Protein AF-A0A2X2T4A4-F1 (afdb_monomer_lite)

Sequence (135 aa):
MLRKLHSQLLAHFDVTLSVGGLFDGNDALRRSWLSAVALHEMATRQKIEQSTLYYQDLLLPVLINGLAGSWQADEMGRAWQTLCEADPKGVLRRTLRCYFEQNCDLSQTTKLLHIHVNTLRYRLGKNRVDNSIKY

Organism: NCBI:txid158822

pLDDT: mean 84.6, std 15.34, range [33.84, 96.25]

InterPro domains:
  IPR025736 PucR C-terminal helix-turn-helix domain [PF13556] (92-126)
  IPR042070 PucR C-terminal helix-turn-helix domain superfamily [G3DSA:1.10.10.2840] (25-128)
  IPR051448 CdaR-like transcriptional regulators [PTHR33744] (3-126)

Radius of gyration: 20.18 Å; chains: 1; bounding box: 42×48×48 Å

Structure (mmCIF, N/CA/C/O backbone):
data_AF-A0A2X2T4A4-F1
#
_entry.id   AF-A0A2X2T4A4-F1
#
loop_
_atom_site.group_PDB
_atom_site.id
_atom_site.type_symbol
_atom_site.label_atom_id
_atom_site.label_alt_id
_atom_site.label_comp_id
_atom_site.label_asym_id
_atom_site.label_entity_id
_atom_site.label_seq_id
_atom_site.pdbx_PDB_ins_code
_atom_site.Cartn_x
_atom_site.Cartn_y
_atom_site.Cartn_z
_atom_site.occupancy
_atom_site.B_iso_or_equiv
_atom_site.auth_seq_id
_atom_site.auth_comp_id
_atom_site.auth_asym_id
_atom_site.auth_atom_id
_atom_site.pdbx_PDB_model_num
ATOM 1 N N . MET A 1 1 ? 17.798 20.482 -19.032 1.00 49.22 1 MET A N 1
ATOM 2 C CA . MET A 1 1 ? 16.864 20.449 -20.182 1.00 49.22 1 MET A CA 1
ATOM 3 C C . MET A 1 1 ? 15.527 19.802 -19.826 1.00 49.22 1 MET A C 1
ATOM 5 O O . MET A 1 1 ? 14.523 20.491 -19.930 1.00 49.22 1 MET A O 1
ATOM 9 N N . LEU A 1 2 ? 15.507 18.563 -19.310 1.00 54.44 2 LEU A N 1
ATOM 10 C CA . LEU A 1 2 ? 14.276 17.836 -18.935 1.00 54.44 2 LEU A CA 1
ATOM 11 C C . LEU A 1 2 ? 13.309 18.614 -18.024 1.00 54.44 2 LEU A C 1
ATOM 13 O O . LEU A 1 2 ? 12.123 18.670 -18.317 1.00 54.44 2 LEU A O 1
ATOM 17 N N . ARG A 1 3 ? 13.810 19.304 -16.988 1.00 53.78 3 ARG A N 1
ATOM 18 C CA . ARG A 1 3 ? 12.971 20.115 -16.081 1.00 53.78 3 ARG A CA 1
ATOM 19 C C . ARG A 1 3 ? 12.237 21.287 -16.755 1.00 53.78 3 ARG A C 1
ATOM 21 O O . ARG A 1 3 ? 11.133 21.611 -16.346 1.00 53.78 3 ARG A O 1
ATOM 28 N N . LYS A 1 4 ? 12.836 21.917 -17.775 1.00 59.00 4 LYS A N 1
ATOM 29 C CA . LYS A 1 4 ? 12.231 23.065 -18.485 1.00 59.00 4 LYS A CA 1
ATOM 30 C C . LYS A 1 4 ? 11.145 22.618 -19.467 1.00 59.00 4 LYS A C 1
ATOM 32 O O . LYS A 1 4 ? 10.100 23.251 -19.549 1.00 59.00 4 LYS A O 1
ATOM 37 N N . LEU A 1 5 ? 11.392 21.513 -20.174 1.00 60.09 5 LEU A N 1
ATOM 38 C CA . LEU A 1 5 ? 10.407 20.896 -21.065 1.00 60.09 5 LEU A CA 1
ATOM 39 C C . LEU A 1 5 ? 9.196 20.383 -20.267 1.00 60.09 5 LEU A C 1
ATOM 41 O O . LEU A 1 5 ? 8.053 20.598 -20.652 1.00 60.09 5 LEU A O 1
ATOM 45 N N . HIS A 1 6 ? 9.463 19.784 -19.105 1.00 61.62 6 HIS A N 1
ATOM 46 C CA . HIS A 1 6 ? 8.456 19.297 -18.165 1.00 61.62 6 HIS A CA 1
ATOM 47 C C . HIS A 1 6 ? 7.523 20.405 -17.656 1.00 61.62 6 HIS A C 1
ATOM 49 O O . HIS A 1 6 ? 6.307 20.257 -17.747 1.00 61.62 6 HIS A O 1
ATOM 55 N N . SER A 1 7 ? 8.064 21.551 -17.225 1.00 60.78 7 SER A N 1
ATOM 56 C CA . SER A 1 7 ? 7.241 22.680 -16.764 1.00 60.78 7 SER A CA 1
ATOM 57 C C . SER A 1 7 ? 6.376 23.304 -17.865 1.00 60.78 7 SER A C 1
ATOM 59 O O . SER A 1 7 ? 5.311 23.834 -17.577 1.00 60.78 7 SER A O 1
ATOM 61 N N . GLN A 1 8 ? 6.826 23.262 -19.124 1.00 62.88 8 GLN A N 1
ATOM 62 C CA . GLN A 1 8 ? 6.078 23.833 -20.250 1.00 62.88 8 GLN A CA 1
ATOM 63 C C . GLN A 1 8 ? 4.937 22.922 -20.724 1.00 62.88 8 GLN A C 1
ATOM 65 O O . GLN A 1 8 ? 3.878 23.428 -21.095 1.00 62.88 8 GLN A O 1
ATOM 70 N N . LEU A 1 9 ? 5.135 21.599 -20.674 1.00 61.12 9 LEU A N 1
ATOM 71 C CA . LEU A 1 9 ? 4.119 20.607 -21.040 1.00 61.12 9 LEU A CA 1
ATOM 72 C C . LEU A 1 9 ? 2.951 20.583 -20.048 1.00 61.12 9 LEU A C 1
ATOM 74 O O . LEU A 1 9 ? 1.803 20.651 -20.477 1.00 61.12 9 LEU A O 1
ATOM 78 N N . LEU A 1 10 ? 3.234 20.586 -18.741 1.00 63.59 10 LEU A N 1
ATOM 79 C CA . LEU A 1 10 ? 2.195 20.586 -17.699 1.00 63.59 10 LEU A CA 1
ATOM 80 C C . LEU A 1 10 ? 1.340 21.860 -17.672 1.00 63.59 10 LEU A C 1
ATOM 82 O O . LEU A 1 10 ? 0.238 21.849 -17.138 1.00 63.59 10 LEU A O 1
ATOM 86 N N . ALA A 1 11 ? 1.839 22.963 -18.236 1.00 62.91 11 ALA A N 1
ATOM 87 C CA . ALA A 1 11 ? 1.104 24.225 -18.291 1.00 62.91 11 ALA A CA 1
ATOM 88 C C . ALA A 1 11 ? 0.006 24.250 -19.373 1.00 62.91 11 ALA A C 1
ATOM 90 O O . ALA A 1 11 ? -0.864 25.114 -19.321 1.00 62.91 11 ALA A O 1
ATOM 91 N N . HIS A 1 12 ? 0.053 23.338 -20.351 1.00 65.56 12 HIS A N 1
ATOM 92 C CA . HIS A 1 12 ? -0.854 23.348 -21.509 1.00 65.56 12 HIS A CA 1
ATOM 93 C C . HIS A 1 12 ? -1.577 22.018 -21.737 1.00 65.56 12 HIS A C 1
ATOM 95 O O . HIS A 1 12 ? -2.581 21.991 -22.444 1.00 65.56 12 HIS A O 1
ATOM 101 N N . PHE A 1 13 ? -1.082 20.927 -21.155 1.00 67.00 13 PHE A N 1
ATOM 102 C CA . PHE A 1 13 ? -1.610 19.587 -21.356 1.00 67.00 13 PHE A CA 1
ATOM 103 C C . PHE A 1 13 ? -1.694 18.845 -20.025 1.00 67.00 13 PHE A C 1
ATOM 105 O O . PHE A 1 13 ? -0.786 18.934 -19.197 1.00 67.00 13 PHE A O 1
ATOM 112 N N . ASP A 1 14 ? -2.762 18.068 -19.857 1.00 72.12 14 ASP A N 1
ATOM 113 C CA . ASP A 1 14 ? -2.878 17.116 -18.757 1.00 72.12 14 ASP A CA 1
ATOM 114 C C . ASP A 1 14 ? -2.040 15.874 -19.092 1.00 72.12 14 ASP A C 1
ATOM 116 O O . ASP A 1 14 ? -2.472 14.978 -19.821 1.00 72.12 14 ASP A O 1
ATOM 120 N N . VAL A 1 15 ? -0.772 15.893 -18.676 1.00 73.38 15 VAL A N 1
ATOM 121 C CA . VAL A 1 15 ? 0.205 14.840 -18.978 1.00 73.38 15 VAL A CA 1
ATOM 122 C C . VAL A 1 15 ? 0.692 14.209 -17.685 1.00 73.38 15 VAL A C 1
ATOM 124 O O . VAL A 1 15 ? 1.282 14.875 -16.835 1.00 73.38 15 VAL A O 1
ATOM 127 N N . THR A 1 16 ? 0.541 12.892 -17.590 1.00 81.19 16 THR A N 1
ATOM 128 C CA . THR A 1 16 ? 1.173 12.080 -16.550 1.00 81.19 16 THR A CA 1
ATOM 129 C C . THR A 1 16 ? 2.499 11.527 -17.058 1.00 81.19 16 THR A C 1
ATOM 131 O O . THR A 1 16 ? 2.547 10.785 -18.038 1.00 81.19 16 THR A O 1
ATOM 134 N N . LEU A 1 17 ? 3.590 11.857 -16.370 1.00 88.00 17 LEU A N 1
ATOM 135 C CA . LEU A 1 17 ? 4.918 11.320 -16.647 1.00 88.00 17 LEU A CA 1
ATOM 136 C C . LEU A 1 17 ? 5.251 10.181 -15.677 1.00 88.00 17 LEU A C 1
ATOM 138 O O . LEU A 1 17 ? 5.279 10.385 -14.467 1.00 88.00 17 LEU A O 1
ATOM 142 N N . SER A 1 18 ? 5.577 9.002 -16.201 1.00 91.94 18 SER A N 1
ATOM 143 C CA . SER A 1 18 ? 6.046 7.860 -15.404 1.00 91.94 18 SER A CA 1
ATOM 144 C C . SER A 1 18 ? 7.527 7.608 -15.675 1.00 91.94 18 SER A C 1
ATOM 146 O O . SER A 1 18 ? 7.928 7.365 -16.812 1.00 91.94 18 SER A O 1
ATOM 148 N N . VAL A 1 19 ? 8.352 7.686 -14.632 1.00 93.38 19 VAL A N 1
ATOM 149 C CA . VAL A 1 19 ? 9.810 7.554 -14.715 1.00 93.38 19 VAL A CA 1
ATOM 150 C C . VAL A 1 19 ? 10.238 6.205 -14.148 1.00 93.38 19 VAL A C 1
ATOM 152 O O . VAL A 1 19 ? 9.935 5.874 -13.000 1.00 93.38 19 VAL A O 1
ATOM 155 N N . GLY A 1 20 ? 10.956 5.436 -14.964 1.00 92.94 20 GLY A N 1
ATOM 156 C CA . GLY A 1 20 ? 11.489 4.129 -14.593 1.00 92.94 20 GLY A CA 1
ATOM 157 C C . GLY A 1 20 ? 12.607 4.191 -13.554 1.00 92.94 20 GLY A C 1
ATOM 158 O O . GLY A 1 20 ? 13.186 5.243 -13.285 1.00 92.94 20 GLY A O 1
ATOM 159 N N . GLY A 1 21 ? 12.919 3.038 -12.968 1.00 92.31 21 GLY A N 1
ATOM 160 C CA . GLY A 1 21 ? 14.016 2.876 -12.022 1.00 92.31 21 GLY A CA 1
ATOM 161 C C . GLY A 1 21 ? 15.391 2.945 -12.682 1.00 92.31 21 GLY A C 1
ATOM 162 O O . GLY A 1 21 ? 15.544 2.711 -13.886 1.00 92.31 21 GLY A O 1
ATOM 163 N N . LEU A 1 22 ? 16.397 3.229 -11.858 1.00 92.00 22 LEU A N 1
ATOM 164 C CA . LEU A 1 22 ? 17.798 3.039 -12.208 1.00 92.00 22 LEU A CA 1
ATOM 165 C C . LEU A 1 22 ? 18.200 1.608 -11.841 1.00 92.00 22 LEU A C 1
ATOM 167 O O . LEU A 1 22 ? 17.953 1.156 -10.724 1.00 92.00 22 LEU A O 1
ATOM 171 N N . PHE A 1 23 ? 18.795 0.898 -12.791 1.00 91.94 23 PHE A N 1
ATOM 172 C CA . PHE A 1 23 ? 19.219 -0.486 -12.623 1.00 91.94 23 PHE A CA 1
ATOM 173 C C . PHE A 1 23 ? 20.633 -0.658 -13.162 1.00 91.94 23 PHE A C 1
ATOM 175 O O . PHE A 1 23 ? 21.030 0.053 -14.082 1.00 91.94 23 PHE A O 1
ATOM 182 N N . ASP A 1 24 ? 21.347 -1.645 -12.632 1.00 92.88 24 ASP A N 1
ATOM 183 C CA . ASP A 1 24 ? 22.682 -2.009 -13.098 1.00 92.88 24 ASP A CA 1
ATOM 184 C C . ASP A 1 24 ? 22.647 -3.222 -14.043 1.00 92.88 24 ASP A C 1
ATOM 186 O O . ASP A 1 24 ? 21.717 -4.040 -14.016 1.00 92.88 24 ASP A O 1
ATOM 190 N N . GLY A 1 25 ? 23.698 -3.351 -14.860 1.00 93.94 25 GLY A N 1
ATOM 191 C CA . GLY A 1 25 ? 23.937 -4.484 -15.759 1.00 93.94 25 GLY A CA 1
ATOM 192 C C . GLY A 1 25 ? 23.410 -4.300 -17.186 1.00 93.94 25 GLY A C 1
ATOM 193 O O . GLY A 1 25 ? 22.812 -3.286 -17.536 1.00 93.94 25 GLY A O 1
ATOM 194 N N . ASN A 1 26 ? 23.622 -5.312 -18.030 1.00 92.81 26 ASN A N 1
ATOM 195 C CA . ASN A 1 26 ? 23.309 -5.232 -19.464 1.00 92.81 26 ASN A CA 1
ATOM 196 C C . ASN A 1 26 ? 21.804 -5.077 -19.762 1.00 92.81 26 ASN A C 1
ATOM 198 O O . ASN A 1 26 ? 21.447 -4.546 -20.809 1.00 92.81 26 ASN A O 1
ATOM 202 N N . ASP A 1 27 ? 20.927 -5.492 -18.841 1.00 92.69 27 ASP A N 1
ATOM 203 C CA . ASP A 1 27 ? 19.467 -5.349 -18.977 1.00 92.69 27 ASP A CA 1
ATOM 204 C C . ASP A 1 27 ? 18.923 -4.051 -18.346 1.00 92.69 27 ASP A C 1
ATOM 206 O O . ASP A 1 27 ? 17.711 -3.855 -18.257 1.00 92.69 27 ASP A O 1
ATOM 210 N N . ALA A 1 28 ? 19.797 -3.148 -17.885 1.00 92.75 28 ALA A N 1
ATOM 211 C CA . ALA A 1 28 ? 19.417 -1.946 -17.142 1.00 92.75 28 ALA A CA 1
ATOM 212 C C . ALA A 1 28 ? 18.385 -1.077 -17.873 1.00 92.75 28 ALA A C 1
ATOM 214 O O . ALA A 1 28 ? 17.375 -0.684 -17.287 1.00 92.75 28 ALA A O 1
ATOM 215 N N . LEU A 1 29 ? 18.607 -0.817 -19.166 1.00 93.19 29 LEU A N 1
ATOM 216 C CA . LEU A 1 29 ? 17.708 0.002 -19.981 1.00 93.19 29 LEU A CA 1
ATOM 217 C C . LEU A 1 29 ? 16.330 -0.653 -20.127 1.00 93.19 29 LEU A C 1
ATOM 219 O O . LEU A 1 29 ? 15.307 0.008 -19.949 1.00 93.19 29 LEU A O 1
ATOM 223 N N . ARG A 1 30 ? 16.302 -1.962 -20.404 1.00 94.50 30 ARG A N 1
ATOM 224 C CA . ARG A 1 30 ? 15.059 -2.727 -20.534 1.00 94.50 30 ARG A CA 1
ATOM 225 C C . ARG A 1 30 ? 14.286 -2.737 -19.220 1.00 94.50 30 ARG A C 1
ATOM 227 O O . ARG A 1 30 ? 13.084 -2.493 -19.227 1.00 94.50 30 ARG A O 1
ATOM 234 N N . ARG A 1 31 ? 14.964 -2.960 -18.092 1.00 93.50 31 ARG A N 1
ATOM 235 C CA . ARG A 1 31 ? 14.354 -2.918 -16.753 1.00 93.50 31 ARG A CA 1
ATOM 236 C C . ARG A 1 31 ? 13.819 -1.531 -16.419 1.00 93.50 31 ARG A C 1
ATOM 238 O O . ARG A 1 31 ? 12.711 -1.427 -15.900 1.00 93.50 31 ARG A O 1
ATOM 245 N N . SER A 1 32 ? 14.556 -0.476 -16.766 1.00 94.62 32 SER A N 1
ATOM 246 C CA . SER A 1 32 ? 14.108 0.907 -16.588 1.00 94.62 32 SER A CA 1
ATOM 247 C C . SER A 1 32 ? 12.824 1.167 -17.374 1.00 94.62 32 SER A C 1
ATOM 249 O O . SER A 1 32 ? 1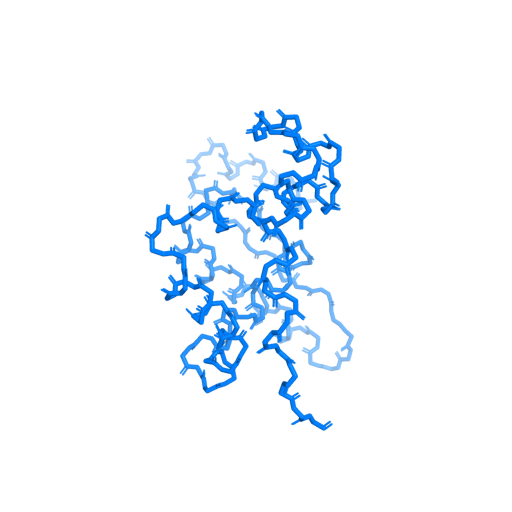1.822 1.589 -16.799 1.00 94.62 32 SER A O 1
ATOM 251 N N . TRP A 1 33 ? 12.789 0.787 -18.652 1.00 94.00 33 TRP A N 1
ATOM 252 C CA . TRP A 1 33 ? 11.591 0.911 -19.479 1.00 94.00 33 TRP A CA 1
ATOM 253 C C . TRP A 1 33 ? 10.405 0.093 -18.939 1.00 94.00 33 TRP A C 1
ATOM 255 O O . TRP A 1 33 ? 9.329 0.652 -18.738 1.00 94.00 33 TRP A O 1
ATOM 265 N N . LEU A 1 34 ? 10.603 -1.189 -18.609 1.00 93.75 34 LEU A N 1
ATOM 266 C CA . LEU A 1 34 ? 9.554 -2.048 -18.040 1.00 93.75 34 LEU A CA 1
ATOM 267 C C . LEU A 1 34 ? 8.987 -1.482 -16.737 1.00 93.75 34 LEU A C 1
ATOM 269 O O . LEU A 1 34 ? 7.778 -1.496 -16.528 1.00 93.75 34 LEU A O 1
ATOM 273 N N . SER A 1 35 ? 9.853 -0.953 -15.874 1.00 94.12 35 SER A N 1
ATOM 274 C CA . SER A 1 35 ? 9.430 -0.341 -14.617 1.00 94.12 35 SER A CA 1
ATOM 275 C C . SER A 1 35 ? 8.603 0.932 -14.830 1.00 94.12 35 SER A C 1
ATOM 277 O O . SER A 1 35 ? 7.644 1.155 -14.096 1.00 94.12 35 SER A O 1
ATOM 279 N N . ALA A 1 36 ? 8.913 1.732 -15.858 1.00 94.75 36 ALA A N 1
ATOM 280 C CA . ALA A 1 36 ? 8.132 2.914 -16.223 1.00 94.75 36 ALA A CA 1
ATOM 281 C C . ALA A 1 36 ? 6.746 2.533 -16.763 1.00 94.75 36 ALA A C 1
ATOM 283 O O . ALA A 1 36 ? 5.750 3.142 -16.377 1.00 94.75 36 ALA A O 1
ATOM 284 N N . VAL A 1 37 ? 6.678 1.503 -17.615 1.00 93.75 37 VAL A N 1
ATOM 285 C CA . VAL A 1 37 ? 5.416 0.973 -18.156 1.00 93.75 37 VAL A CA 1
ATOM 286 C C . VAL A 1 37 ? 4.546 0.414 -17.033 1.00 93.75 37 VAL A C 1
ATOM 288 O O . VAL A 1 37 ? 3.395 0.818 -16.895 1.00 93.75 37 VAL A O 1
ATOM 291 N N . ALA A 1 38 ? 5.105 -0.439 -16.172 1.00 92.75 38 ALA A N 1
ATOM 292 C CA . ALA A 1 38 ? 4.376 -1.015 -15.044 1.00 92.75 38 ALA A CA 1
ATOM 293 C C . ALA A 1 38 ? 3.876 0.064 -14.065 1.00 92.75 38 ALA A C 1
ATOM 295 O O . ALA A 1 38 ? 2.755 -0.025 -13.561 1.00 92.75 38 ALA A O 1
ATOM 296 N N . LEU A 1 39 ? 4.679 1.109 -13.827 1.00 94.44 39 LEU A N 1
ATOM 297 C CA . LEU A 1 39 ? 4.278 2.272 -13.036 1.00 94.44 39 LEU A CA 1
ATOM 298 C C . LEU A 1 39 ? 3.104 3.019 -13.672 1.00 94.44 39 LEU A C 1
ATOM 300 O O . LEU A 1 39 ? 2.153 3.362 -12.973 1.00 94.44 39 LEU A O 1
ATOM 304 N N . HIS A 1 40 ? 3.152 3.245 -14.984 1.00 92.75 40 HIS A N 1
ATOM 305 C CA . HIS A 1 40 ? 2.091 3.928 -15.717 1.00 92.75 40 HIS A CA 1
ATOM 306 C C . HIS A 1 40 ? 0.776 3.136 -15.710 1.00 92.75 40 HIS A C 1
ATOM 308 O O . HIS A 1 40 ? -0.292 3.687 -15.430 1.00 92.75 40 HIS A O 1
ATOM 314 N N . GLU A 1 41 ? 0.844 1.827 -15.958 1.00 91.06 41 GLU A N 1
ATOM 315 C CA . GLU A 1 41 ? -0.317 0.935 -15.907 1.00 91.06 41 GLU A CA 1
ATOM 316 C C . GLU A 1 41 ? -0.950 0.916 -14.514 1.00 91.06 41 GLU A C 1
ATOM 318 O O . GLU A 1 41 ? -2.169 1.048 -14.378 1.00 91.06 41 GLU A O 1
ATOM 323 N N . MET A 1 42 ? -0.127 0.790 -13.470 1.00 91.38 42 MET A N 1
ATOM 324 C CA . MET A 1 42 ? -0.589 0.835 -12.085 1.00 91.38 42 MET A CA 1
ATOM 325 C C . MET A 1 42 ? -1.257 2.178 -11.766 1.00 91.38 42 MET A C 1
ATOM 327 O O . MET A 1 42 ? -2.356 2.194 -11.211 1.00 91.38 42 MET A O 1
ATOM 331 N N . ALA A 1 43 ? -0.626 3.295 -12.135 1.00 90.75 43 ALA A N 1
ATOM 332 C CA . ALA A 1 43 ? -1.144 4.637 -11.889 1.00 90.75 43 ALA A CA 1
ATOM 333 C C . ALA A 1 43 ? -2.499 4.868 -12.563 1.00 90.75 43 ALA A C 1
ATOM 335 O O . ALA A 1 43 ? -3.421 5.388 -11.935 1.00 90.75 43 ALA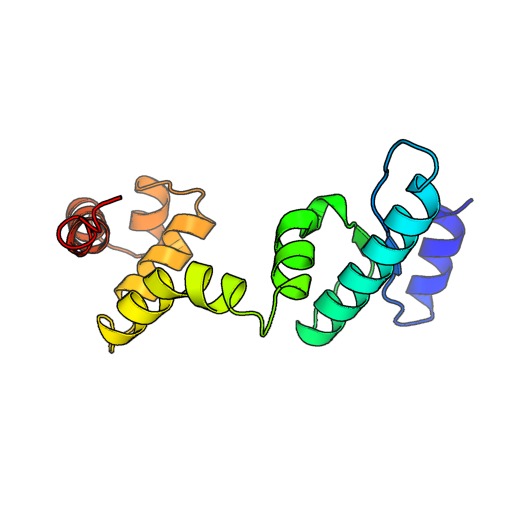 A O 1
ATOM 336 N N . THR A 1 44 ? -2.644 4.402 -13.804 1.00 88.81 44 THR A N 1
ATOM 337 C CA . THR A 1 44 ? -3.894 4.486 -14.567 1.00 88.81 44 THR A CA 1
ATOM 338 C C . THR A 1 44 ? -5.003 3.669 -13.903 1.00 88.81 44 THR A C 1
ATOM 340 O O . THR A 1 44 ? -6.111 4.166 -13.708 1.00 88.81 44 THR A O 1
ATOM 343 N N . ARG A 1 45 ? -4.708 2.429 -13.483 1.00 86.69 45 ARG A N 1
ATOM 344 C CA . ARG A 1 45 ? -5.671 1.562 -12.777 1.00 86.69 45 ARG A CA 1
ATOM 345 C C . ARG A 1 45 ? -6.126 2.159 -11.447 1.00 86.69 45 ARG A C 1
ATOM 347 O O . ARG A 1 45 ? -7.300 2.055 -11.103 1.00 86.69 45 ARG A O 1
ATOM 354 N N . GLN A 1 46 ? -5.205 2.776 -10.709 1.00 86.56 46 GLN A N 1
ATOM 355 C CA . GLN A 1 46 ? -5.477 3.392 -9.409 1.00 86.56 46 GLN A CA 1
ATOM 356 C C . GLN A 1 46 ? -5.998 4.834 -9.509 1.00 86.56 46 GLN A C 1
ATOM 358 O O . GLN A 1 46 ? -6.320 5.418 -8.478 1.00 86.56 46 GLN A O 1
ATOM 363 N N . LYS A 1 47 ? -6.118 5.392 -10.724 1.00 86.94 47 LYS A N 1
ATOM 364 C CA . LYS A 1 47 ? -6.528 6.783 -10.978 1.00 86.94 47 LYS A CA 1
ATOM 365 C C . LYS A 1 47 ? -5.688 7.792 -10.186 1.00 86.94 47 LYS A C 1
ATOM 367 O O . LYS A 1 47 ? -6.219 8.697 -9.551 1.00 86.94 47 LYS A O 1
ATOM 372 N N . ILE A 1 48 ? -4.370 7.605 -10.189 1.00 85.94 48 ILE A N 1
ATOM 373 C CA . ILE A 1 48 ? -3.450 8.531 -9.527 1.00 85.94 48 ILE A CA 1
ATOM 374 C C . ILE A 1 48 ? -3.353 9.808 -10.369 1.00 85.94 48 ILE A C 1
ATOM 376 O O . ILE A 1 48 ? -2.820 9.783 -11.472 1.00 85.94 48 ILE A O 1
ATOM 380 N N . GLU A 1 49 ? -3.824 10.930 -9.826 1.00 82.88 49 GLU A N 1
ATOM 381 C CA . GLU A 1 49 ? -3.855 12.242 -10.504 1.00 82.88 49 GLU A CA 1
ATOM 382 C C . GLU A 1 49 ? -2.517 13.008 -10.437 1.00 82.88 49 GLU A C 1
ATOM 384 O O . GLU A 1 49 ? -2.441 14.209 -10.689 1.00 82.88 49 GLU A O 1
ATOM 389 N N . GLN A 1 50 ? -1.428 12.338 -10.062 1.00 82.81 50 GLN A N 1
ATOM 390 C CA . GLN A 1 50 ? -0.115 12.973 -9.984 1.00 82.81 50 GLN A CA 1
ATOM 391 C C . GLN A 1 50 ? 0.482 13.124 -11.383 1.00 82.81 50 GLN A C 1
ATOM 393 O O . GLN A 1 50 ? 0.610 12.164 -12.139 1.00 82.81 50 GLN A O 1
ATOM 398 N N . SER A 1 51 ? 0.927 14.336 -11.701 1.00 83.12 51 SER A N 1
ATOM 399 C CA . SER A 1 51 ? 1.529 14.666 -12.995 1.00 83.12 51 SER A CA 1
ATOM 400 C C . SER A 1 51 ? 2.885 13.999 -13.231 1.00 83.12 51 SER A C 1
ATOM 402 O O . SER A 1 51 ? 3.358 13.909 -14.363 1.00 83.12 51 SER A O 1
ATOM 404 N N . THR A 1 52 ? 3.575 13.550 -12.181 1.00 88.00 52 THR A N 1
ATOM 405 C CA . THR A 1 52 ? 4.865 12.863 -12.302 1.00 88.00 52 THR A CA 1
ATOM 406 C C . THR A 1 52 ? 5.027 11.816 -11.219 1.00 88.00 52 THR A C 1
ATOM 408 O O . THR A 1 52 ? 4.852 12.099 -10.038 1.00 88.00 52 THR A O 1
ATOM 411 N N . LEU A 1 53 ? 5.395 10.615 -11.648 1.00 90.81 53 LEU A N 1
ATOM 412 C CA . LEU A 1 53 ? 5.559 9.437 -10.816 1.00 90.81 53 LEU A CA 1
ATOM 413 C C . LEU A 1 53 ? 6.945 8.851 -11.032 1.00 90.81 53 LEU A C 1
ATOM 415 O O . LEU A 1 53 ? 7.378 8.674 -12.173 1.00 90.81 53 LEU A O 1
ATOM 419 N N . TYR A 1 54 ? 7.610 8.494 -9.940 1.00 92.25 54 TYR A N 1
ATOM 420 C CA . TYR A 1 54 ? 8.898 7.819 -9.977 1.00 92.25 54 TYR A CA 1
ATOM 421 C C . TYR A 1 54 ? 8.756 6.394 -9.467 1.00 92.25 54 TYR A C 1
ATOM 423 O O . TYR A 1 54 ? 8.153 6.142 -8.425 1.00 92.25 54 TYR A O 1
ATOM 431 N N . TYR A 1 55 ? 9.369 5.454 -10.181 1.00 92.12 55 TYR A N 1
ATOM 432 C CA . TYR A 1 55 ? 9.334 4.046 -9.807 1.00 92.12 55 TYR A CA 1
ATOM 433 C C . TYR A 1 55 ? 9.901 3.797 -8.402 1.00 92.12 55 TYR A C 1
ATOM 435 O O . TYR A 1 55 ? 9.366 2.977 -7.670 1.00 92.12 55 TYR A O 1
ATOM 443 N N . GLN A 1 56 ? 10.943 4.526 -7.997 1.00 91.25 56 GLN A N 1
ATOM 444 C CA . GLN A 1 56 ? 11.573 4.374 -6.678 1.00 91.25 56 GLN A CA 1
ATOM 445 C C . GLN A 1 56 ? 10.640 4.717 -5.503 1.00 91.25 56 GLN A C 1
ATOM 447 O O . GLN A 1 56 ? 10.750 4.101 -4.446 1.00 91.25 56 GLN A O 1
ATOM 452 N N . ASP A 1 57 ? 9.693 5.637 -5.704 1.00 90.38 57 ASP A N 1
ATOM 453 C CA . ASP A 1 57 ? 8.741 6.054 -4.668 1.00 90.38 57 ASP A CA 1
ATOM 454 C C . ASP A 1 57 ? 7.582 5.053 -4.540 1.00 90.38 57 ASP A C 1
ATOM 456 O O . ASP A 1 57 ? 6.922 4.966 -3.506 1.00 90.38 57 ASP A O 1
ATOM 460 N N . LEU A 1 58 ? 7.338 4.273 -5.599 1.00 90.12 58 LEU A N 1
ATOM 461 C CA . LEU A 1 58 ? 6.206 3.354 -5.729 1.00 90.12 58 LEU A CA 1
ATOM 462 C C . LEU A 1 58 ? 6.649 1.924 -6.064 1.00 90.12 58 LEU A C 1
ATOM 464 O O . LEU A 1 58 ? 5.875 1.139 -6.609 1.00 90.12 58 LEU A O 1
ATOM 468 N N . LEU A 1 59 ? 7.877 1.559 -5.691 1.00 90.81 59 LEU A N 1
ATOM 469 C CA . LEU A 1 59 ? 8.496 0.289 -6.070 1.00 90.81 59 LEU A CA 1
ATOM 470 C C . LEU A 1 59 ? 7.646 -0.911 -5.641 1.00 90.81 59 LEU A C 1
ATOM 472 O O . LEU A 1 59 ? 7.329 -1.770 -6.460 1.00 90.81 59 LEU A O 1
ATOM 476 N N . LEU A 1 60 ? 7.244 -0.957 -4.367 1.00 89.12 60 LEU A N 1
ATOM 477 C CA . LEU A 1 60 ? 6.440 -2.062 -3.839 1.00 89.12 60 LEU A CA 1
ATOM 478 C C . LEU A 1 60 ? 5.050 -2.137 -4.494 1.00 89.12 60 LEU A C 1
ATOM 480 O O . LEU A 1 60 ? 4.717 -3.209 -5.001 1.00 89.12 60 LEU A O 1
ATOM 484 N N . PRO A 1 61 ? 4.256 -1.047 -4.555 1.00 88.25 61 PRO A N 1
ATOM 485 C CA . PRO A 1 61 ? 2.988 -1.042 -5.282 1.00 88.25 61 PRO A CA 1
ATOM 486 C C . PRO A 1 61 ? 3.097 -1.546 -6.724 1.00 88.25 61 PRO A C 1
ATOM 488 O O . PRO A 1 61 ? 2.277 -2.359 -7.149 1.00 88.25 61 PRO A O 1
ATOM 491 N N . VAL A 1 62 ? 4.123 -1.113 -7.463 1.00 91.44 62 VAL A N 1
ATOM 492 C CA . VAL A 1 62 ? 4.316 -1.502 -8.865 1.00 91.44 62 VAL A CA 1
ATOM 493 C C . VAL A 1 62 ? 4.637 -2.988 -8.989 1.00 91.44 62 VAL A C 1
ATOM 495 O O . VAL A 1 62 ? 4.038 -3.676 -9.817 1.00 9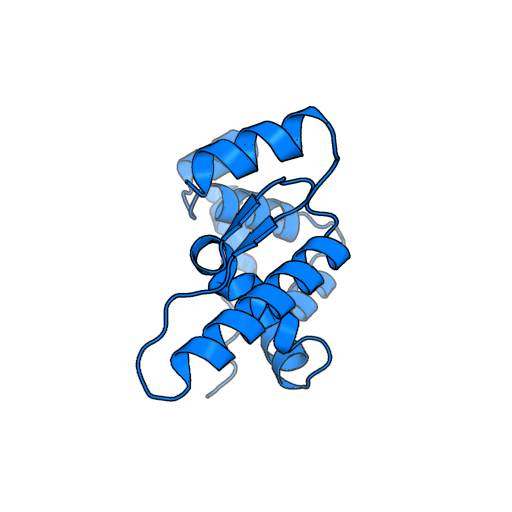1.44 62 VAL A O 1
ATOM 498 N N . LEU A 1 63 ? 5.536 -3.508 -8.149 1.00 89.38 63 LEU A N 1
ATOM 499 C CA . LEU A 1 63 ? 5.888 -4.929 -8.151 1.00 89.38 63 LEU A CA 1
ATOM 500 C C . LEU A 1 63 ? 4.698 -5.813 -7.770 1.00 89.38 63 LEU A C 1
ATOM 502 O O . LEU A 1 63 ? 4.436 -6.808 -8.442 1.00 89.38 63 LEU A O 1
ATOM 506 N N . ILE A 1 64 ? 3.947 -5.432 -6.734 1.00 88.25 64 ILE A N 1
ATOM 507 C CA . ILE A 1 64 ? 2.756 -6.168 -6.293 1.00 88.25 64 ILE A CA 1
ATOM 508 C C . ILE A 1 64 ? 1.671 -6.132 -7.374 1.00 88.25 64 ILE A C 1
ATOM 510 O O . ILE A 1 64 ? 1.044 -7.154 -7.639 1.00 88.25 64 ILE A O 1
ATOM 514 N N . ASN A 1 65 ? 1.478 -4.999 -8.056 1.00 86.31 65 ASN A N 1
ATOM 515 C CA . ASN A 1 65 ? 0.549 -4.914 -9.184 1.00 86.31 65 ASN A CA 1
ATOM 516 C C . ASN A 1 65 ? 0.942 -5.863 -10.330 1.00 86.31 65 ASN A C 1
ATOM 518 O O . ASN A 1 65 ? 0.060 -6.421 -10.977 1.00 86.31 65 ASN A O 1
ATOM 522 N N . GLY A 1 66 ? 2.239 -6.099 -10.548 1.00 85.12 66 GLY A N 1
ATOM 523 C CA . GLY A 1 66 ? 2.724 -7.106 -11.497 1.00 85.12 66 GLY A CA 1
ATOM 524 C C . GLY A 1 66 ? 2.378 -8.551 -11.112 1.00 85.12 66 GLY A C 1
ATOM 525 O O . GLY A 1 66 ? 2.322 -9.414 -11.982 1.00 85.12 66 GLY A O 1
ATOM 526 N N . LEU A 1 67 ? 2.108 -8.812 -9.830 1.00 88.06 67 LEU A N 1
ATOM 527 C CA . LEU A 1 67 ? 1.659 -10.112 -9.323 1.00 88.06 67 LEU A CA 1
ATOM 528 C C . LEU A 1 67 ? 0.130 -10.248 -9.300 1.00 88.06 67 LEU A C 1
ATOM 530 O O . LEU A 1 67 ? -0.374 -11.318 -8.961 1.00 88.06 67 LEU A O 1
ATOM 534 N N . ALA A 1 68 ? -0.625 -9.196 -9.622 1.00 84.62 68 ALA A N 1
ATOM 535 C CA . ALA A 1 68 ? -2.081 -9.229 -9.545 1.00 84.62 68 ALA A CA 1
ATOM 536 C C . ALA A 1 68 ? -2.666 -10.364 -10.409 1.00 84.62 68 ALA A C 1
ATOM 538 O O . ALA A 1 68 ? -2.314 -10.514 -11.577 1.00 84.62 68 ALA A O 1
ATOM 539 N N . GLY A 1 69 ? -3.567 -11.160 -9.825 1.00 84.56 69 GLY A N 1
ATOM 540 C CA . GLY A 1 69 ? -4.171 -12.324 -10.485 1.00 84.56 69 GLY A CA 1
ATOM 541 C C . GLY A 1 69 ? -3.306 -13.591 -10.490 1.00 84.56 69 GLY A C 1
ATOM 542 O O . GLY A 1 69 ? -3.692 -14.577 -11.112 1.00 84.56 69 GLY A O 1
ATOM 543 N N . SER A 1 70 ? -2.151 -13.583 -9.817 1.00 90.81 70 SER A N 1
ATOM 544 C CA . SER A 1 70 ? -1.342 -14.783 -9.574 1.00 90.81 70 SER A CA 1
ATOM 545 C C . SER A 1 70 ? -1.690 -15.447 -8.239 1.00 90.81 70 SER A C 1
ATOM 547 O O . SER A 1 70 ? -2.145 -14.781 -7.308 1.00 90.81 70 SER A O 1
ATOM 549 N N . TRP A 1 71 ? -1.377 -16.740 -8.104 1.00 91.31 71 TRP A N 1
ATOM 550 C CA . TRP A 1 71 ? -1.549 -17.456 -6.835 1.00 91.31 71 TRP A CA 1
ATOM 551 C C . TRP A 1 71 ? -0.703 -16.848 -5.703 1.00 91.31 71 TRP A C 1
ATOM 553 O O . TRP A 1 71 ? -1.086 -16.930 -4.541 1.00 91.31 71 TRP A O 1
ATOM 563 N N . GLN A 1 72 ? 0.431 -16.204 -6.016 1.00 90.62 72 GLN A N 1
ATOM 564 C CA . GLN A 1 72 ? 1.243 -15.496 -5.025 1.00 90.62 72 GLN A CA 1
ATOM 565 C C . GLN A 1 72 ? 0.504 -14.287 -4.451 1.00 90.62 72 GLN A C 1
ATOM 567 O O . GLN A 1 72 ? 0.606 -14.026 -3.255 1.00 90.62 72 GLN A O 1
ATOM 572 N N . ALA A 1 73 ? -0.245 -13.555 -5.283 1.00 88.19 73 ALA A N 1
ATOM 573 C CA . ALA A 1 73 ? -1.075 -12.455 -4.802 1.00 88.19 73 ALA A CA 1
ATOM 574 C C . ALA A 1 73 ? -2.202 -12.967 -3.899 1.00 88.19 73 ALA A C 1
ATOM 576 O O . ALA A 1 73 ? -2.463 -12.353 -2.862 1.00 88.19 73 ALA A O 1
ATOM 577 N N . ASP A 1 74 ? -2.804 -14.109 -4.240 1.00 88.44 74 ASP A N 1
ATOM 578 C CA . ASP A 1 74 ? -3.792 -14.762 -3.380 1.00 88.44 74 ASP A CA 1
ATOM 579 C C . ASP A 1 74 ? -3.164 -15.165 -2.039 1.00 88.44 74 ASP A C 1
ATOM 581 O O . ASP A 1 74 ? -3.699 -14.819 -0.988 1.00 88.44 74 ASP A O 1
ATOM 585 N N . GLU A 1 75 ? -1.986 -15.801 -2.058 1.00 90.50 75 GLU A N 1
ATOM 586 C CA . GLU A 1 75 ? -1.246 -16.215 -0.859 1.00 90.50 75 GLU A CA 1
ATOM 587 C C . GLU A 1 75 ? -0.900 -15.031 0.052 1.00 90.50 75 GLU A C 1
ATOM 589 O O . GLU A 1 75 ? -1.191 -15.051 1.248 1.00 90.50 75 GLU A O 1
ATOM 594 N N . MET A 1 76 ? -0.333 -13.964 -0.518 1.00 87.94 76 MET A N 1
ATOM 595 C CA . MET A 1 76 ? 0.000 -12.734 0.208 1.00 87.94 76 MET A CA 1
ATOM 596 C C . MET A 1 76 ? -1.251 -12.058 0.786 1.00 87.94 76 MET A C 1
ATOM 598 O O . MET A 1 76 ? -1.193 -11.447 1.855 1.00 87.94 76 MET A O 1
ATOM 602 N N . GLY A 1 77 ? -2.384 -12.171 0.090 1.00 88.62 77 GLY A N 1
ATOM 603 C CA . GLY A 1 77 ? -3.668 -11.605 0.485 1.00 88.62 77 GLY A CA 1
ATOM 604 C C . GLY A 1 77 ? -4.422 -12.403 1.551 1.00 88.62 77 GLY A C 1
ATOM 605 O O . GLY A 1 77 ? -5.322 -11.835 2.171 1.00 88.62 77 GLY A O 1
ATOM 606 N N . ARG A 1 78 ? -4.066 -13.669 1.819 1.00 89.88 78 ARG A N 1
ATOM 607 C CA . ARG A 1 78 ? -4.838 -14.564 2.709 1.00 89.88 78 ARG A CA 1
ATOM 608 C C . ARG A 1 78 ? -5.104 -13.965 4.083 1.00 89.88 78 ARG A C 1
ATOM 610 O O . ARG A 1 78 ? -6.249 -13.902 4.516 1.00 89.88 78 ARG A O 1
ATOM 617 N N . ALA A 1 79 ? -4.066 -13.456 4.748 1.00 87.88 79 ALA A N 1
ATOM 618 C CA . ALA A 1 79 ? -4.214 -12.866 6.079 1.00 87.88 79 ALA A CA 1
ATOM 619 C C . ALA A 1 79 ? -5.175 -11.662 6.075 1.00 87.88 79 ALA A C 1
ATOM 621 O O . ALA A 1 79 ? -5.940 -11.461 7.019 1.00 87.88 79 ALA A O 1
ATOM 622 N N . TRP A 1 80 ? -5.163 -10.871 4.999 1.00 89.56 80 TRP A N 1
ATOM 623 C CA . TRP A 1 80 ? -6.080 -9.747 4.831 1.00 89.56 80 TRP A CA 1
ATOM 624 C C . TRP A 1 80 ? -7.516 -10.203 4.547 1.00 89.56 80 TRP A C 1
ATOM 626 O O . TRP A 1 80 ? -8.457 -9.608 5.073 1.00 89.56 80 TRP A O 1
ATOM 636 N N . GLN A 1 81 ? -7.695 -11.266 3.760 1.00 90.06 81 GLN A N 1
ATOM 637 C CA . GLN A 1 81 ? -9.002 -11.867 3.480 1.00 90.06 81 GLN A CA 1
ATOM 638 C C . GLN A 1 81 ? -9.644 -12.423 4.757 1.00 90.06 81 GLN A C 1
ATOM 640 O O . GLN A 1 81 ? -10.745 -11.997 5.106 1.00 90.06 81 GLN A O 1
ATOM 645 N N . THR A 1 82 ? -8.921 -13.247 5.524 1.00 91.00 82 THR A N 1
ATOM 646 C CA . THR A 1 82 ? -9.380 -13.767 6.826 1.00 91.00 82 THR A CA 1
ATOM 647 C C . THR A 1 82 ? -9.760 -12.635 7.779 1.00 91.00 82 THR A C 1
ATOM 649 O O . THR A 1 82 ? -10.783 -12.688 8.462 1.00 91.00 82 THR A O 1
ATOM 652 N N . LEU A 1 83 ? -8.975 -11.554 7.792 1.00 90.69 83 LEU A N 1
ATOM 653 C CA . LEU A 1 83 ? -9.284 -10.374 8.590 1.00 90.69 83 LEU A CA 1
ATOM 654 C C . LEU A 1 83 ? -10.575 -9.680 8.136 1.00 90.69 83 LEU A C 1
ATOM 656 O O . LEU A 1 83 ? -11.349 -9.226 8.979 1.00 90.69 83 LEU A O 1
ATOM 660 N N . CYS A 1 84 ? -10.819 -9.574 6.828 1.00 90.94 84 CYS A N 1
ATOM 661 C CA . CYS A 1 84 ? -12.041 -8.971 6.292 1.00 90.94 84 CYS A CA 1
ATOM 662 C C . CYS A 1 84 ? -13.290 -9.778 6.667 1.00 90.94 84 CYS A C 1
ATOM 664 O O . CYS A 1 84 ? -14.308 -9.175 7.007 1.00 90.94 84 CYS A O 1
ATOM 666 N N . GLU A 1 85 ? -13.200 -11.107 6.642 1.00 91.12 85 GLU A N 1
ATOM 667 C CA . GLU A 1 85 ? -14.276 -12.021 7.042 1.00 91.12 85 GLU A CA 1
ATOM 668 C C . GLU A 1 85 ? -14.575 -11.924 8.546 1.00 91.12 85 GLU A C 1
ATOM 670 O O . GLU A 1 85 ? -15.736 -11.839 8.951 1.00 91.12 85 GLU A O 1
ATOM 675 N N . ALA A 1 86 ? -13.534 -11.852 9.381 1.00 90.06 86 ALA A N 1
ATOM 676 C CA . ALA A 1 86 ? -13.660 -11.739 10.834 1.00 90.06 86 ALA A CA 1
ATOM 677 C C . ALA A 1 86 ? -14.067 -10.331 11.331 1.00 90.06 86 ALA A C 1
ATOM 679 O O . ALA A 1 86 ? -14.461 -10.174 12.491 1.00 90.06 86 ALA A O 1
ATOM 680 N N . ASP A 1 87 ? -13.993 -9.297 10.481 1.00 92.38 87 ASP A N 1
ATOM 681 C CA . ASP A 1 87 ? -14.335 -7.901 10.798 1.00 92.38 87 ASP A CA 1
ATOM 682 C C . ASP A 1 87 ? -15.475 -7.351 9.911 1.00 92.38 87 ASP A C 1
ATOM 684 O O . ASP A 1 87 ? -15.281 -6.397 9.137 1.00 92.38 87 ASP A O 1
ATOM 688 N N . PRO A 1 88 ? -16.709 -7.882 10.056 1.00 90.31 88 PRO A N 1
ATOM 689 C CA . PRO A 1 88 ? -17.852 -7.457 9.247 1.00 90.31 88 PRO A CA 1
ATOM 690 C C . PRO A 1 88 ? -18.208 -5.983 9.476 1.00 90.31 88 PRO A C 1
ATOM 692 O O . PRO A 1 88 ? -18.673 -5.301 8.568 1.00 90.31 88 PRO A O 1
ATOM 695 N N . LYS A 1 89 ? -17.944 -5.457 10.682 1.00 92.75 89 LYS A N 1
ATOM 696 C CA . LYS A 1 89 ? -18.182 -4.047 11.031 1.00 92.75 89 LYS A CA 1
ATOM 697 C C . LYS A 1 89 ? -17.054 -3.108 10.577 1.00 92.75 89 LYS A C 1
ATOM 699 O O . LYS A 1 89 ? -17.194 -1.896 10.722 1.00 92.75 89 LYS A O 1
ATOM 704 N N . GLY A 1 90 ? -15.938 -3.632 10.062 1.00 92.56 90 GLY A N 1
ATOM 705 C CA . GLY A 1 90 ? -14.808 -2.842 9.555 1.00 92.56 90 GLY A CA 1
ATOM 706 C C . GLY A 1 90 ? -14.035 -2.051 10.621 1.00 92.56 90 GLY A C 1
ATOM 707 O O . GLY A 1 90 ? -13.268 -1.144 10.284 1.00 92.56 90 GLY A O 1
ATOM 708 N N . VAL A 1 91 ? -14.241 -2.343 11.909 1.00 93.38 91 VAL A N 1
ATOM 709 C CA . VAL A 1 91 ? -13.653 -1.573 13.018 1.00 93.38 91 VAL A CA 1
ATOM 710 C C . VAL A 1 91 ? -12.152 -1.809 13.092 1.00 93.38 91 VAL A C 1
ATOM 712 O O . VAL A 1 91 ? -11.381 -0.863 13.289 1.00 93.38 91 VAL A O 1
ATOM 715 N N . LEU A 1 92 ? -11.725 -3.059 12.933 1.00 92.88 92 LEU A N 1
ATOM 716 C CA . LEU A 1 92 ? -10.317 -3.418 12.937 1.00 92.88 92 LEU A CA 1
ATOM 717 C C . LEU A 1 92 ? -9.627 -2.918 11.671 1.00 92.88 92 LEU A C 1
ATOM 719 O O . LEU A 1 92 ? -8.557 -2.330 11.781 1.00 92.88 92 LEU A O 1
ATOM 723 N N . ARG A 1 93 ? -10.253 -3.052 10.497 1.00 94.50 93 ARG A N 1
ATOM 724 C CA . ARG A 1 93 ? -9.710 -2.524 9.233 1.00 94.50 93 ARG A CA 1
ATOM 725 C C . ARG A 1 93 ? -9.475 -1.019 9.296 1.00 94.50 93 ARG A C 1
ATOM 727 O O . ARG A 1 93 ? -8.396 -0.552 8.943 1.00 94.50 93 ARG A O 1
ATOM 734 N N . ARG A 1 94 ? -10.440 -0.256 9.822 1.00 95.12 94 ARG A N 1
ATOM 735 C CA . ARG A 1 94 ? -10.273 1.189 10.056 1.00 95.12 94 ARG A CA 1
ATOM 736 C C . ARG A 1 94 ? -9.144 1.479 11.045 1.00 95.12 94 ARG A C 1
ATOM 738 O O . ARG A 1 94 ? -8.395 2.431 10.845 1.00 95.12 94 ARG A O 1
ATOM 745 N N . THR A 1 95 ? -9.035 0.668 12.097 1.00 95.06 95 THR A N 1
ATOM 746 C CA . THR A 1 95 ? -7.985 0.808 13.113 1.00 95.06 95 THR A CA 1
ATOM 747 C C . THR A 1 95 ? -6.600 0.550 12.514 1.00 95.06 95 THR A C 1
ATOM 749 O O . THR A 1 95 ? -5.707 1.362 12.719 1.00 95.06 95 THR A O 1
ATOM 752 N N . LEU A 1 96 ? -6.432 -0.521 11.733 1.00 94.88 96 LEU A N 1
ATOM 753 C CA . LEU A 1 96 ? -5.177 -0.869 11.063 1.00 94.88 96 LEU A CA 1
ATOM 754 C C . LEU A 1 96 ? -4.766 0.167 10.024 1.00 94.88 96 LEU A C 1
ATOM 756 O O . LEU A 1 96 ? -3.603 0.546 9.995 1.00 94.88 96 LEU A O 1
ATOM 760 N N . ARG A 1 97 ? -5.709 0.672 9.219 1.00 94.88 97 ARG A N 1
ATOM 761 C CA . ARG A 1 97 ? -5.420 1.745 8.261 1.00 94.88 97 ARG A CA 1
ATOM 762 C C . ARG A 1 97 ? -4.837 2.970 8.963 1.00 94.88 97 ARG A C 1
ATOM 764 O O . ARG A 1 97 ? -3.739 3.387 8.625 1.00 94.88 97 ARG A O 1
ATOM 771 N N . CYS A 1 98 ? -5.526 3.473 9.990 1.00 95.88 98 CYS A N 1
ATOM 772 C CA . CYS A 1 98 ? -5.032 4.608 10.769 1.00 95.88 98 CYS A CA 1
ATOM 773 C C . CYS A 1 98 ? -3.683 4.292 11.434 1.00 95.88 98 CYS A C 1
ATOM 775 O O . CYS A 1 98 ? -2.791 5.131 11.432 1.00 95.88 98 CYS A O 1
ATOM 777 N N . TYR A 1 99 ? -3.511 3.077 11.958 1.00 95.50 99 TYR A N 1
ATOM 778 C CA . TYR A 1 99 ? -2.265 2.649 12.587 1.00 95.50 99 TYR A CA 1
ATOM 779 C C . TYR A 1 99 ? -1.077 2.654 11.616 1.00 95.50 99 TYR A C 1
ATOM 781 O O . TYR A 1 99 ? -0.022 3.188 11.948 1.00 95.50 99 TYR A O 1
ATOM 789 N N . PHE A 1 100 ? -1.249 2.117 10.405 1.00 94.06 100 PHE A N 1
ATOM 790 C CA . PHE A 1 100 ? -0.206 2.107 9.379 1.00 94.06 100 PHE A CA 1
ATOM 791 C C . PHE A 1 100 ? 0.073 3.501 8.811 1.00 94.06 100 PHE A C 1
ATOM 793 O O . PHE A 1 100 ? 1.235 3.853 8.635 1.00 94.06 100 PHE A O 1
ATOM 800 N N . GLU A 1 101 ? -0.958 4.326 8.605 1.00 94.06 101 GLU A N 1
ATOM 801 C CA . GLU A 1 101 ? -0.806 5.731 8.191 1.00 94.06 101 GLU A CA 1
ATOM 802 C C . GLU A 1 101 ? 0.002 6.555 9.204 1.00 94.06 101 GLU A C 1
ATOM 804 O O . GLU A 1 101 ? 0.685 7.502 8.826 1.00 94.06 101 GLU A O 1
ATOM 809 N N . GLN A 1 102 ? -0.045 6.187 10.488 1.00 96.25 102 GLN A N 1
ATOM 810 C CA . GLN A 1 102 ? 0.745 6.811 11.551 1.00 96.25 102 GLN A CA 1
ATOM 811 C C . GLN A 1 102 ? 2.063 6.081 11.833 1.00 96.25 102 GLN A C 1
ATOM 813 O O . GLN A 1 102 ? 2.579 6.159 12.946 1.00 96.25 102 GLN A O 1
ATOM 818 N N . ASN A 1 103 ? 2.616 5.358 10.854 1.00 93.25 103 ASN A N 1
ATOM 819 C CA . ASN A 1 103 ? 3.881 4.627 10.988 1.00 93.25 103 ASN A CA 1
ATOM 820 C C . ASN A 1 103 ? 3.903 3.675 12.195 1.00 93.25 103 ASN A C 1
ATOM 822 O O . ASN A 1 103 ? 4.918 3.538 12.876 1.00 93.25 103 ASN A O 1
ATOM 826 N N . CYS A 1 104 ? 2.768 3.036 12.485 1.00 93.62 104 CYS A N 1
ATOM 827 C CA . CYS A 1 104 ? 2.604 2.129 13.617 1.00 93.62 104 CYS A CA 1
ATOM 828 C C . CYS A 1 104 ? 2.768 2.806 15.000 1.00 93.62 104 CYS A C 1
ATOM 830 O O . CYS A 1 104 ? 3.023 2.127 16.003 1.00 93.62 104 CYS A O 1
ATOM 832 N N . ASP A 1 105 ? 2.579 4.127 15.095 1.00 95.06 105 ASP A N 1
ATOM 833 C CA . ASP A 1 105 ? 2.619 4.867 16.358 1.00 95.06 105 ASP A CA 1
ATOM 834 C C . ASP A 1 105 ? 1.292 4.737 17.126 1.00 95.06 105 ASP A C 1
ATOM 836 O O . ASP A 1 105 ? 0.232 5.204 16.698 1.00 95.06 105 ASP A O 1
ATOM 840 N N . LEU A 1 106 ? 1.345 4.116 18.307 1.00 93.19 106 LEU A N 1
ATOM 841 C CA . LEU A 1 106 ? 0.165 3.911 19.151 1.00 93.19 106 LEU A CA 1
ATOM 842 C C . LEU A 1 106 ? -0.433 5.224 19.676 1.00 93.19 106 LEU A C 1
ATOM 844 O O . LEU A 1 106 ? -1.650 5.318 19.792 1.00 93.19 106 LEU A O 1
ATOM 848 N N . SER A 1 107 ? 0.395 6.211 20.016 1.00 94.44 107 SER A N 1
ATOM 849 C CA . SER A 1 107 ? -0.023 7.485 20.614 1.00 94.44 107 SER A CA 1
ATOM 850 C C . SER A 1 107 ? -0.732 8.381 19.601 1.00 94.44 107 SER A C 1
ATOM 852 O O . SER A 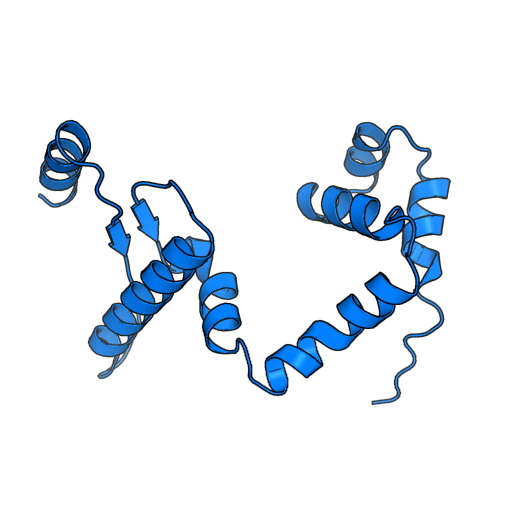1 107 ? -1.760 8.980 19.907 1.00 94.44 107 SER A O 1
ATOM 854 N N . GLN A 1 108 ? -0.222 8.459 18.374 1.00 95.00 108 GLN A N 1
ATOM 855 C CA . GLN A 1 108 ? -0.873 9.210 17.301 1.00 95.00 108 GLN A CA 1
ATOM 856 C C . GLN A 1 108 ? -2.161 8.519 16.852 1.00 95.00 108 GLN A C 1
ATOM 858 O O . GLN A 1 108 ? -3.198 9.162 16.689 1.00 95.00 108 GLN A O 1
ATOM 863 N N . THR A 1 109 ? -2.138 7.189 16.756 1.00 95.81 109 THR A N 1
ATOM 864 C CA . THR A 1 109 ? -3.311 6.402 16.359 1.00 95.81 109 THR A CA 1
ATOM 865 C C . THR A 1 109 ? -4.459 6.519 17.363 1.00 95.81 109 THR A C 1
ATOM 867 O O . THR A 1 109 ? -5.611 6.683 16.963 1.00 95.81 109 T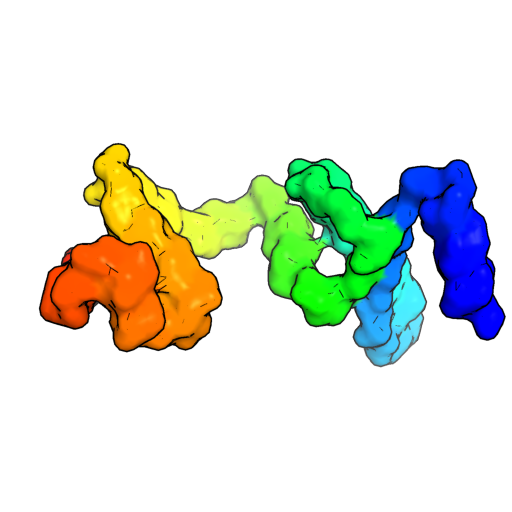HR A O 1
ATOM 870 N N . THR A 1 110 ? -4.192 6.463 18.673 1.00 96.25 110 THR A N 1
ATOM 871 C CA . THR A 1 110 ? -5.240 6.632 19.700 1.00 96.25 110 THR A CA 1
ATOM 872 C C . THR A 1 110 ? -5.878 8.012 19.652 1.00 96.25 110 THR A C 1
ATOM 874 O O . THR A 1 110 ? -7.099 8.109 19.782 1.00 96.25 110 THR A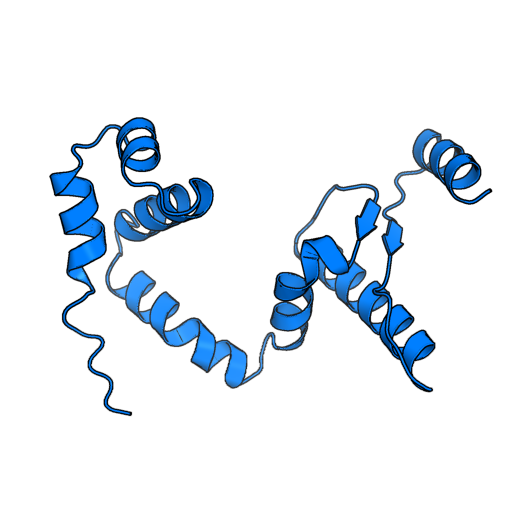 O 1
ATOM 877 N N . LYS A 1 111 ? -5.073 9.060 19.428 1.00 95.94 111 LYS A N 1
ATOM 878 C CA . LYS A 1 111 ? -5.554 10.438 19.275 1.00 95.94 111 LYS A CA 1
ATOM 879 C C . LYS A 1 111 ? -6.483 10.573 18.073 1.00 95.94 111 LYS A C 1
ATOM 881 O O . LYS A 1 111 ? -7.589 11.075 18.238 1.00 95.94 111 LYS A O 1
ATOM 886 N N . LEU A 1 112 ? -6.079 10.072 16.903 1.00 96.00 112 LEU A N 1
ATOM 887 C CA . LEU A 1 112 ? -6.881 10.152 15.673 1.00 96.00 112 LEU A CA 1
ATOM 888 C C . LEU A 1 112 ? -8.151 9.297 15.719 1.00 96.00 112 LEU A C 1
ATOM 890 O O . LEU A 1 112 ? -9.175 9.663 15.147 1.00 96.00 112 LEU A O 1
ATOM 894 N N . LEU A 1 113 ? -8.106 8.151 16.398 1.00 95.19 113 LEU A N 1
ATOM 895 C CA . LEU A 1 113 ? -9.274 7.285 16.561 1.00 95.19 113 LEU A CA 1
ATOM 896 C C . LEU A 1 113 ? -10.171 7.694 17.738 1.00 95.19 113 LEU A C 1
ATOM 898 O O . LEU A 1 113 ? -11.232 7.092 17.898 1.00 95.19 113 LEU A O 1
ATOM 902 N N . HIS A 1 114 ? -9.765 8.676 18.550 1.00 96.00 114 HIS A N 1
ATOM 903 C CA . HIS A 1 114 ? -10.439 9.088 19.786 1.00 96.00 114 HIS A CA 1
ATOM 904 C C . HIS A 1 114 ? -10.745 7.907 20.729 1.00 96.00 114 HIS A C 1
ATOM 906 O O . HIS A 1 114 ? -11.841 7.784 21.275 1.00 96.00 114 HIS A O 1
ATOM 912 N N . ILE A 1 115 ? -9.772 7.006 20.913 1.00 95.44 115 ILE A N 1
ATOM 913 C CA . ILE A 1 115 ? -9.884 5.834 21.797 1.00 95.44 115 ILE A CA 1
ATOM 914 C C . ILE A 1 115 ? -8.728 5.770 22.791 1.00 95.44 115 ILE A C 1
ATOM 916 O O . ILE A 1 115 ? -7.646 6.295 22.555 1.00 95.44 115 ILE A O 1
ATOM 920 N N . HIS A 1 116 ? -8.926 5.045 23.890 1.00 94.69 116 HIS A N 1
ATOM 921 C CA . HIS A 1 116 ? -7.852 4.769 24.839 1.00 94.69 116 HIS A CA 1
ATOM 922 C C . HIS A 1 116 ? -6.814 3.778 24.274 1.00 94.69 116 HIS A C 1
ATOM 924 O O . HIS A 1 116 ? -7.151 2.876 23.500 1.00 94.69 116 HIS A O 1
ATOM 930 N N . VAL A 1 117 ? -5.555 3.878 24.722 1.00 92.06 117 VAL A N 1
ATOM 931 C CA . VAL A 1 117 ? -4.451 2.995 24.288 1.00 92.06 117 VAL A CA 1
ATOM 932 C C . VAL A 1 117 ? -4.720 1.518 24.565 1.00 92.06 117 VAL A C 1
ATOM 934 O O . VAL A 1 117 ? -4.382 0.668 23.744 1.00 92.06 117 VAL A O 1
ATOM 937 N N . ASN A 1 118 ? -5.410 1.197 25.661 1.00 92.38 118 ASN A N 1
ATOM 938 C CA . ASN A 1 118 ? -5.799 -0.185 25.959 1.00 92.38 118 ASN A CA 1
ATOM 939 C C . ASN A 1 118 ? -6.814 -0.719 24.945 1.00 92.38 118 ASN A C 1
ATOM 941 O O . ASN A 1 118 ? -6.706 -1.866 24.522 1.00 92.38 118 ASN A O 1
ATOM 945 N N . THR A 1 119 ? -7.755 0.117 24.501 1.00 94.25 119 THR A N 1
ATOM 946 C CA . THR A 1 119 ? -8.723 -0.253 23.463 1.00 94.25 119 THR A CA 1
ATOM 947 C C . THR A 1 119 ? -8.020 -0.502 22.133 1.00 94.25 119 THR A C 1
ATOM 949 O O . THR A 1 119 ? -8.334 -1.478 21.455 1.00 94.25 119 THR A O 1
ATOM 952 N N . LEU A 1 120 ? -7.038 0.333 21.773 1.00 93.25 120 LEU A N 1
ATOM 953 C CA . LEU A 1 120 ? -6.216 0.113 20.582 1.00 93.25 120 LEU A CA 1
ATOM 954 C C . LEU A 1 120 ? -5.434 -1.204 20.681 1.00 93.25 120 LEU A C 1
ATOM 956 O O . LEU A 1 120 ? -5.529 -2.038 19.785 1.00 93.25 120 LEU A O 1
ATOM 960 N N . ARG A 1 121 ? -4.727 -1.433 21.795 1.00 91.81 121 ARG A N 1
ATOM 961 C CA . ARG A 1 121 ? -3.982 -2.678 22.047 1.00 91.81 121 ARG A CA 1
ATOM 962 C C . ARG A 1 121 ? -4.878 -3.907 21.996 1.00 91.81 121 ARG A C 1
ATOM 964 O O . ARG A 1 121 ? -4.478 -4.907 21.416 1.00 91.81 121 ARG A O 1
ATOM 971 N N . TYR A 1 122 ? -6.084 -3.832 22.551 1.00 91.19 122 TYR A N 1
ATOM 972 C CA . TYR A 1 122 ? -7.060 -4.914 22.470 1.00 91.19 122 TYR A CA 1
ATOM 973 C C . TYR A 1 122 ? -7.472 -5.191 21.020 1.00 91.19 122 TYR A C 1
ATOM 975 O O . TYR A 1 122 ? -7.429 -6.338 20.584 1.00 91.19 122 TYR A O 1
ATOM 983 N N . ARG A 1 123 ? -7.811 -4.152 20.244 1.00 90.81 123 ARG A N 1
ATOM 984 C CA . ARG A 1 123 ? -8.174 -4.301 18.823 1.00 90.81 123 ARG A CA 1
ATOM 985 C C . ARG A 1 123 ? -7.042 -4.934 18.011 1.00 90.81 123 ARG A C 1
ATOM 987 O O . ARG A 1 123 ? -7.304 -5.858 17.251 1.00 90.81 123 ARG A O 1
ATOM 994 N N . LEU A 1 124 ? -5.803 -4.483 18.208 1.00 89.50 124 LEU A N 1
ATOM 995 C CA . LEU A 1 124 ? -4.625 -5.022 17.518 1.00 89.50 124 LEU A CA 1
ATOM 996 C C . LEU A 1 124 ? -4.249 -6.433 18.009 1.00 89.50 124 LEU A C 1
ATOM 998 O O . LEU A 1 124 ? -3.833 -7.275 17.221 1.00 89.50 124 LEU A O 1
ATOM 1002 N N . GLY A 1 125 ? -4.418 -6.712 19.303 1.00 81.69 125 GLY A N 1
ATOM 1003 C CA . GLY A 1 125 ? -4.056 -7.981 19.936 1.00 81.69 125 GLY A CA 1
ATOM 1004 C C . GLY A 1 125 ? -5.067 -9.108 19.730 1.00 81.69 125 GLY A C 1
ATOM 1005 O O . GLY A 1 125 ? -4.693 -10.273 19.841 1.00 81.69 125 GLY A O 1
ATOM 1006 N N . LYS A 1 126 ? -6.321 -8.793 19.383 1.00 64.00 126 LYS A N 1
ATOM 1007 C CA . LYS A 1 126 ? -7.395 -9.783 19.206 1.00 64.00 126 LYS A CA 1
ATOM 1008 C C . LYS A 1 126 ? -7.101 -10.831 18.121 1.00 64.00 126 LYS A C 1
ATOM 1010 O O . LYS A 1 126 ? -7.627 -11.929 18.214 1.00 64.00 126 LYS A O 1
ATOM 1015 N N . ASN A 1 127 ? -6.216 -10.534 17.164 1.00 53.28 127 ASN A N 1
ATOM 1016 C CA . ASN A 1 127 ? -5.808 -11.470 16.102 1.00 53.28 127 ASN A CA 1
ATOM 1017 C C . ASN A 1 127 ? -4.401 -12.048 16.297 1.00 53.28 127 ASN A C 1
ATOM 1019 O O . ASN A 1 127 ? -3.890 -12.740 15.422 1.00 53.28 127 ASN A O 1
ATOM 1023 N N . ARG A 1 128 ? -3.748 -11.785 17.436 1.00 49.72 128 ARG A N 1
ATOM 1024 C CA . ARG A 1 128 ? -2.411 -12.327 17.715 1.00 49.72 128 ARG A CA 1
ATOM 1025 C C . ARG A 1 128 ? -2.445 -13.808 18.128 1.00 49.72 128 ARG A C 1
ATOM 1027 O O . ARG A 1 128 ? -1.389 -14.407 18.270 1.00 49.72 128 ARG A O 1
ATOM 1034 N N . VAL A 1 129 ? -3.635 -14.384 18.329 1.00 46.44 129 VAL A N 1
ATOM 1035 C CA . VAL A 1 129 ? -3.822 -15.720 18.924 1.00 46.44 129 VAL A CA 1
ATOM 1036 C C . VAL A 1 129 ? -4.193 -16.809 17.904 1.00 46.44 129 VAL A C 1
ATOM 1038 O O . VAL A 1 129 ? -4.228 -17.967 18.288 1.00 46.44 129 VAL A O 1
ATOM 1041 N N . ASP A 1 130 ? -4.375 -16.504 16.613 1.00 44.25 130 ASP A N 1
ATOM 1042 C CA . ASP A 1 130 ? -4.816 -17.529 15.637 1.00 44.25 130 ASP A CA 1
ATOM 1043 C C . ASP A 1 130 ? -3.972 -17.612 14.354 1.00 44.25 130 ASP A C 1
ATOM 1045 O O . ASP A 1 130 ? -4.415 -18.115 13.330 1.00 44.25 130 ASP A O 1
ATOM 1049 N N . ASN A 1 131 ? -2.728 -17.117 14.396 1.00 40.88 131 ASN A N 1
ATOM 1050 C CA . ASN A 1 131 ? -1.786 -17.238 13.275 1.00 40.88 131 ASN A CA 1
ATOM 1051 C C . ASN A 1 131 ? -0.563 -18.103 13.608 1.00 40.88 131 ASN A C 1
ATOM 1053 O O . ASN A 1 131 ? 0.499 -17.963 13.004 1.00 40.88 131 ASN A O 1
ATOM 1057 N N . SER A 1 132 ? -0.726 -19.057 14.528 1.00 34.50 132 SER A N 1
ATOM 1058 C CA . SER A 1 132 ? 0.104 -20.264 14.598 1.00 34.50 132 SER A CA 1
ATOM 1059 C C . SER A 1 132 ? -0.175 -21.178 13.395 1.00 34.50 132 SER A C 1
ATOM 1061 O O . SER A 1 132 ? -0.508 -22.352 13.545 1.00 34.50 132 SER A O 1
ATOM 1063 N N . ILE A 1 133 ? -0.031 -20.639 12.182 1.00 38.41 133 ILE A N 1
ATOM 1064 C CA . ILE A 1 133 ? 0.238 -21.450 11.004 1.00 38.41 133 ILE A CA 1
ATOM 1065 C C . ILE A 1 133 ? 1.689 -21.877 11.161 1.00 38.41 133 ILE A C 1
ATOM 1067 O O . ILE A 1 133 ? 2.624 -21.097 10.989 1.00 38.41 133 ILE A O 1
ATOM 1071 N N . LYS A 1 134 ? 1.817 -23.123 11.613 1.00 33.84 134 LYS A N 1
ATOM 1072 C CA . LYS A 1 134 ? 3.035 -23.918 11.584 1.00 33.84 134 LYS A CA 1
ATOM 1073 C C . LYS A 1 134 ? 3.676 -23.771 10.202 1.00 33.84 134 LYS A C 1
ATOM 1075 O O . LYS A 1 134 ? 3.127 -24.277 9.225 1.00 33.84 134 LYS A O 1
ATOM 1080 N N . TYR A 1 135 ? 4.813 -23.095 10.156 1.00 37.09 135 TYR A N 1
ATOM 1081 C CA . TYR A 1 135 ? 5.872 -23.398 9.207 1.00 37.09 135 TYR A CA 1
ATOM 1082 C C . TYR A 1 135 ? 6.980 -24.090 9.992 1.00 37.09 135 TYR A C 1
ATOM 1084 O O . TYR A 1 135 ? 7.259 -23.624 11.124 1.00 37.09 135 TYR A O 1
#

Secondary structure (DSSP, 8-state):
-HHHHHHHHHTTS---EEEPPP--STTHHHHHHHHHHHHHHHHHHHT---SEEEGGGSHHHHHHHHTTTSHHHHHHHHHHHHHHHH-TT-HHHHHHHHHHHTTT-HHHHHHHHT--HHHHHHHHHTTTTS-----

Foldseek 3Di:
DVVVVLVVCVVPDQAAFFFFDQDDDPCRVVNRVVLSVLRVVLCVVVVPSDNYYYCVVCVPVSVLSVCPPPVVNVVVCVVVVVVCVVCVVCPLVVLVVLCVVVVNDLVSSCVVVVHDSVVSCCSVCVPVPPPPPDD